Protein AF-A0A8S0U2X0-F1 (afdb_monomer_lite)

S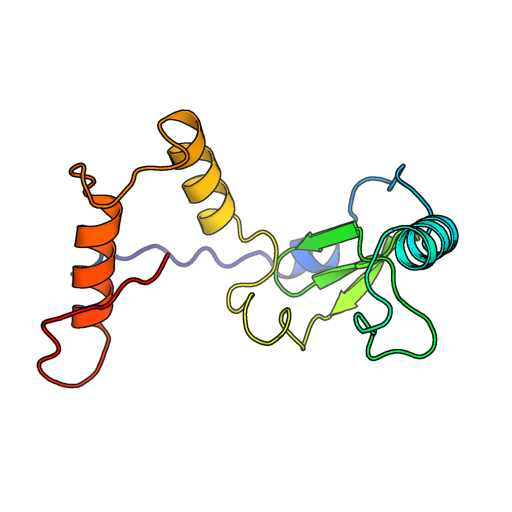tructure (mmCIF, N/CA/C/O backbone):
data_AF-A0A8S0U2X0-F1
#
_entry.id   AF-A0A8S0U2X0-F1
#
loop_
_atom_site.group_PDB
_atom_site.id
_atom_site.type_symbol
_atom_site.label_atom_id
_atom_site.label_alt_id
_atom_site.label_comp_id
_atom_site.label_asym_id
_atom_site.label_entity_id
_atom_site.label_seq_id
_atom_site.pdbx_PDB_ins_code
_atom_site.Cartn_x
_atom_site.Cartn_y
_atom_site.Cartn_z
_atom_site.occupancy
_atom_site.B_iso_or_equiv
_atom_site.auth_seq_id
_atom_site.auth_comp_id
_atom_site.auth_asym_id
_atom_site.auth_atom_id
_atom_site.pdbx_PDB_model_num
ATOM 1 N N . MET A 1 1 ? -21.568 -3.835 16.408 1.00 33.53 1 MET A N 1
ATOM 2 C CA . MET A 1 1 ? -22.158 -4.529 15.237 1.00 33.53 1 MET A CA 1
ATOM 3 C C . MET A 1 1 ? -21.797 -3.715 14.002 1.00 33.53 1 MET A C 1
ATOM 5 O O . MET A 1 1 ? -22.367 -2.652 13.817 1.00 33.53 1 MET A O 1
ATOM 9 N N . PHE A 1 2 ? -20.787 -4.118 13.222 1.00 40.09 2 PHE A N 1
ATOM 10 C CA . PHE A 1 2 ? -20.425 -3.366 12.014 1.00 40.09 2 PHE A CA 1
ATOM 11 C C . PHE A 1 2 ? -21.596 -3.431 11.029 1.00 40.09 2 PHE A C 1
ATOM 13 O O . PHE A 1 2 ? -22.010 -4.545 10.696 1.00 40.09 2 PHE A O 1
ATOM 20 N N . PRO A 1 3 ? -22.150 -2.292 10.579 1.00 39.22 3 PR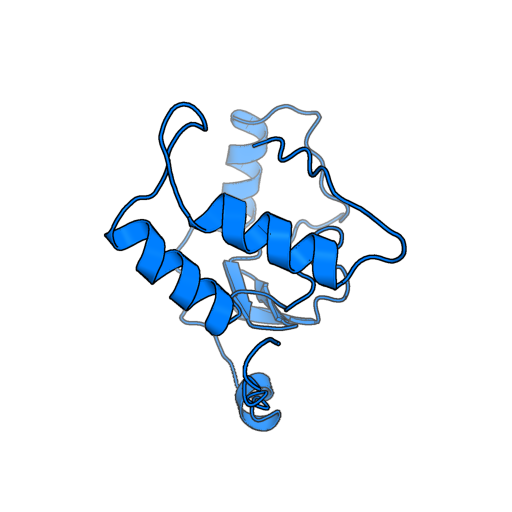O A N 1
ATOM 21 C CA . PRO A 1 3 ? -23.205 -2.305 9.578 1.00 39.22 3 PRO A CA 1
ATOM 22 C C . PRO A 1 3 ? -22.686 -3.039 8.340 1.00 39.22 3 PRO A C 1
ATOM 24 O O . PRO A 1 3 ? -21.527 -2.870 7.953 1.00 39.22 3 PRO A O 1
ATOM 27 N N . GLY A 1 4 ? -23.523 -3.910 7.769 1.00 40.03 4 GLY A N 1
ATOM 28 C CA . GLY A 1 4 ? -23.156 -4.800 6.672 1.00 40.03 4 GLY A CA 1
ATOM 29 C C . GLY A 1 4 ? -22.618 -4.019 5.478 1.00 40.03 4 GLY A C 1
ATOM 30 O O . GLY A 1 4 ? -23.385 -3.532 4.651 1.00 40.03 4 GLY A O 1
ATOM 31 N N . LYS A 1 5 ? -21.289 -3.897 5.378 1.00 48.66 5 LYS A N 1
ATOM 32 C CA . LYS A 1 5 ? -20.643 -3.362 4.184 1.00 48.66 5 LYS A CA 1
ATOM 33 C C . LYS A 1 5 ? -20.930 -4.349 3.064 1.00 48.66 5 LYS A C 1
ATOM 35 O O . LYS A 1 5 ? -20.475 -5.490 3.091 1.00 48.66 5 LYS A O 1
ATOM 40 N N . GLN A 1 6 ? -21.728 -3.914 2.099 1.00 45.50 6 GLN A N 1
ATOM 41 C CA . GLN A 1 6 ? -21.996 -4.653 0.879 1.00 45.50 6 GLN A CA 1
ATOM 42 C C . GLN A 1 6 ? -20.640 -4.947 0.219 1.00 45.50 6 GLN A C 1
ATOM 44 O O . GLN A 1 6 ? -19.989 -4.032 -0.284 1.00 45.50 6 GLN A O 1
ATOM 49 N N . HIS A 1 7 ? -20.168 -6.197 0.281 1.00 48.09 7 HIS A N 1
ATOM 50 C CA . HIS A 1 7 ? -18.922 -6.596 -0.368 1.00 48.09 7 HIS A CA 1
ATOM 51 C C . HIS A 1 7 ? -19.074 -6.346 -1.871 1.00 48.09 7 HIS A C 1
ATOM 53 O O . HIS A 1 7 ? -19.710 -7.131 -2.580 1.00 48.09 7 HIS A O 1
ATOM 59 N N . ARG A 1 8 ? -18.523 -5.231 -2.365 1.00 58.22 8 ARG A N 1
ATOM 60 C CA . ARG A 1 8 ? -18.493 -4.935 -3.796 1.00 58.22 8 ARG A CA 1
ATOM 61 C C . ARG A 1 8 ? -17.630 -5.997 -4.465 1.00 58.22 8 ARG A C 1
ATOM 63 O O . ARG A 1 8 ? -16.405 -5.959 -4.397 1.00 58.22 8 ARG A O 1
ATOM 70 N N . ARG A 1 9 ? -18.277 -6.974 -5.102 1.00 58.47 9 ARG A N 1
ATOM 71 C CA . ARG A 1 9 ? -17.589 -7.921 -5.978 1.00 58.47 9 ARG A CA 1
ATOM 72 C C . ARG A 1 9 ? -17.064 -7.138 -7.175 1.00 58.47 9 ARG A C 1
ATOM 74 O O . ARG A 1 9 ? -17.845 -6.659 -7.993 1.00 58.47 9 ARG A O 1
ATOM 81 N N . TYR A 1 10 ? -15.745 -7.004 -7.273 1.00 62.41 10 TYR A N 1
ATOM 82 C CA . TYR A 1 10 ? -15.120 -6.484 -8.483 1.00 62.41 10 TYR A CA 1
ATOM 83 C C . TYR A 1 10 ? -15.453 -7.409 -9.655 1.00 62.41 10 TYR A C 1
ATOM 85 O O . TYR A 1 10 ? -15.352 -8.634 -9.541 1.00 62.41 10 TYR A O 1
ATOM 93 N N . SER A 1 11 ? -15.858 -6.825 -10.784 1.00 70.31 11 SER A N 1
ATOM 94 C CA . SER A 1 11 ? -16.045 -7.581 -12.020 1.00 70.31 11 SER A CA 1
ATOM 95 C C . SER A 1 11 ? -14.718 -8.238 -12.400 1.00 70.31 11 SER A C 1
ATOM 97 O O . SER A 1 11 ? -13.737 -7.544 -12.682 1.00 70.31 11 SER A O 1
ATOM 99 N N . LYS A 1 12 ? -14.678 -9.578 -12.402 1.00 62.09 12 LYS A N 1
ATOM 100 C CA . LYS A 1 12 ? -13.486 -10.350 -12.794 1.00 62.09 12 LYS A CA 1
ATOM 101 C C . LYS A 1 12 ? -12.991 -9.914 -14.177 1.00 62.09 12 LYS A C 1
ATOM 103 O O . LYS A 1 12 ? -11.798 -9.698 -14.357 1.00 62.09 12 LYS A O 1
ATOM 108 N N . THR A 1 13 ? -13.912 -9.699 -15.115 1.00 61.78 13 THR A N 1
ATOM 109 C CA . THR A 1 13 ? -13.619 -9.290 -16.494 1.00 61.78 13 THR A CA 1
ATOM 110 C C . THR A 1 13 ? -12.926 -7.927 -16.568 1.00 61.78 13 THR A C 1
ATOM 112 O O . THR A 1 13 ? -11.984 -7.765 -17.337 1.00 61.78 13 THR A O 1
ATOM 115 N N . ALA A 1 14 ? -13.325 -6.970 -15.723 1.00 66.00 14 ALA A N 1
ATOM 116 C CA . ALA A 1 14 ? -12.723 -5.636 -15.697 1.00 66.00 14 ALA A CA 1
ATOM 117 C C . ALA A 1 14 ? -11.278 -5.650 -15.164 1.00 66.00 14 ALA A C 1
ATOM 119 O O . ALA A 1 14 ? -10.424 -4.931 -15.674 1.00 66.00 14 ALA A O 1
ATOM 120 N N . LEU A 1 15 ? -10.973 -6.504 -14.179 1.00 65.88 15 LEU A N 1
ATOM 121 C CA . LEU A 1 15 ? -9.606 -6.660 -13.660 1.00 65.88 15 LEU A CA 1
ATOM 122 C C . LEU A 1 15 ? -8.679 -7.351 -14.673 1.00 65.88 15 LEU A C 1
ATOM 124 O O . LEU A 1 15 ? -7.510 -6.992 -14.796 1.00 65.88 15 LEU A O 1
ATOM 128 N N . LEU A 1 16 ? -9.212 -8.306 -15.440 1.00 64.06 16 LEU A N 1
ATOM 129 C CA . LEU A 1 16 ? -8.486 -9.007 -16.504 1.00 64.06 16 LEU A CA 1
ATOM 130 C C . LEU A 1 16 ? -8.122 -8.103 -17.693 1.00 64.06 16 LEU A C 1
ATOM 132 O O . LEU A 1 16 ? -7.147 -8.396 -18.384 1.00 64.06 16 LEU A O 1
ATOM 136 N N . GLN A 1 17 ? -8.851 -7.009 -17.908 1.00 68.94 17 GLN A N 1
ATOM 137 C CA . GLN A 1 17 ? -8.595 -6.043 -18.984 1.00 68.94 17 GLN A CA 1
ATOM 138 C C . GLN A 1 17 ? -7.820 -4.802 -18.521 1.00 68.94 17 GLN A C 1
ATOM 140 O O . GLN A 1 17 ? -7.509 -3.939 -19.339 1.00 68.94 17 GLN A O 1
ATOM 145 N N . LEU A 1 18 ? -7.491 -4.707 -17.229 1.00 72.50 18 LEU A N 1
ATOM 146 C CA . LEU A 1 18 ? -6.792 -3.555 -16.678 1.00 72.50 18 LEU A CA 1
ATOM 147 C C . LEU A 1 18 ? -5.400 -3.415 -17.312 1.00 72.50 18 LEU A C 1
ATOM 149 O O . LEU A 1 18 ? -4.553 -4.300 -17.167 1.00 72.50 18 LEU A O 1
ATOM 153 N N . ARG A 1 19 ? -5.179 -2.284 -17.981 1.00 75.81 19 ARG A N 1
ATOM 154 C CA . ARG A 1 19 ? -3.864 -1.810 -18.411 1.00 75.81 19 ARG A CA 1
ATOM 155 C C . ARG A 1 19 ? -3.605 -0.476 -17.712 1.00 75.81 19 ARG A C 1
ATOM 157 O O . ARG A 1 19 ? -4.446 0.417 -17.845 1.00 75.81 19 ARG A O 1
ATOM 164 N N . PRO A 1 20 ? -2.524 -0.341 -16.930 1.00 80.50 20 PRO A N 1
ATOM 165 C CA . PRO A 1 20 ? -2.174 0.944 -16.346 1.00 80.50 20 PRO A CA 1
ATOM 166 C C . PRO A 1 20 ? -1.851 1.965 -17.443 1.00 80.50 20 PRO A C 1
ATOM 168 O O . PRO A 1 20 ? -1.588 1.605 -18.592 1.00 80.50 20 PRO A O 1
ATOM 171 N N . ALA A 1 21 ? -1.885 3.248 -17.082 1.00 82.50 21 ALA A N 1
ATOM 172 C CA . ALA A 1 21 ? -1.361 4.300 -17.946 1.00 82.50 21 ALA A CA 1
ATOM 173 C C . ALA A 1 21 ? 0.120 4.036 -18.265 1.00 82.50 21 ALA A C 1
ATOM 175 O O . ALA A 1 21 ? 0.816 3.395 -17.474 1.00 82.50 21 ALA A O 1
ATOM 176 N N . LEU A 1 22 ? 0.588 4.541 -19.412 1.00 87.44 22 LEU A N 1
ATOM 177 C CA . LEU A 1 22 ? 1.986 4.398 -19.811 1.00 87.44 22 LEU A CA 1
ATOM 178 C C . LEU A 1 22 ? 2.893 4.961 -18.714 1.00 87.44 22 LEU A C 1
ATOM 180 O O . LEU A 1 22 ? 2.719 6.101 -18.278 1.00 87.44 22 LEU A O 1
ATOM 184 N N . TYR A 1 23 ? 3.849 4.151 -18.276 1.00 93.88 23 TYR A N 1
ATOM 185 C CA . TYR A 1 23 ? 4.835 4.577 -17.304 1.00 93.88 23 TYR A CA 1
ATOM 186 C C . TYR A 1 23 ? 5.849 5.516 -17.964 1.00 93.88 23 TYR A C 1
ATOM 188 O O . TYR A 1 23 ? 6.430 5.196 -18.995 1.00 93.88 23 TYR A O 1
ATOM 196 N N . THR A 1 24 ? 6.054 6.688 -17.366 1.00 94.50 24 THR A N 1
ATOM 197 C CA . THR A 1 24 ? 6.985 7.718 -17.861 1.00 94.50 24 THR A CA 1
ATOM 198 C C . THR A 1 24 ? 8.092 8.032 -16.853 1.00 94.50 24 THR A C 1
ATOM 200 O O . THR A 1 24 ? 8.693 9.105 -16.907 1.00 94.50 24 THR A O 1
ATOM 203 N N . GLY A 1 25 ? 8.298 7.158 -15.866 1.00 94.75 25 GLY A N 1
ATOM 204 C CA . GLY A 1 25 ? 9.323 7.330 -14.841 1.00 94.75 25 GLY A CA 1
ATOM 205 C C . GLY A 1 25 ? 10.666 6.693 -15.221 1.00 94.75 25 GLY A C 1
ATOM 206 O O . GLY A 1 25 ? 10.849 6.262 -16.359 1.00 94.75 25 GLY A O 1
ATOM 207 N N . PRO A 1 26 ? 11.619 6.637 -14.273 1.00 96.19 26 PRO A N 1
ATOM 208 C CA . PRO A 1 26 ? 12.933 6.044 -14.503 1.00 96.19 26 PRO A CA 1
ATOM 209 C C . PRO A 1 26 ? 12.861 4.549 -14.819 1.00 96.19 26 PRO A C 1
ATOM 211 O O . PRO A 1 26 ? 12.132 3.796 -14.173 1.00 96.19 26 PRO A O 1
ATOM 214 N N . THR A 1 27 ? 13.701 4.110 -15.746 1.00 95.00 27 THR A N 1
ATOM 215 C CA . THR A 1 27 ? 13.865 2.694 -16.097 1.00 95.00 27 THR A CA 1
ATOM 216 C C . THR A 1 27 ? 14.428 1.879 -14.931 1.00 95.00 27 THR A C 1
ATOM 218 O O . THR A 1 27 ? 15.132 2.405 -14.057 1.00 95.00 27 THR A O 1
ATOM 221 N N . ALA A 1 28 ? 14.222 0.559 -14.958 1.00 93.69 28 ALA A N 1
ATOM 222 C CA . ALA A 1 28 ? 14.814 -0.362 -13.984 1.00 93.69 28 ALA A CA 1
ATOM 223 C C . ALA A 1 28 ? 16.334 -0.156 -13.778 1.00 93.69 28 ALA A C 1
ATOM 225 O O . ALA A 1 28 ? 16.821 -0.164 -12.645 1.00 93.69 28 ALA A O 1
ATOM 226 N N . ASN A 1 29 ? 17.091 0.088 -14.854 1.00 93.69 29 ASN A N 1
ATOM 227 C CA . ASN A 1 29 ? 18.542 0.304 -14.787 1.00 93.69 29 ASN A CA 1
ATOM 228 C C . ASN A 1 29 ? 18.914 1.615 -14.083 1.00 93.69 29 ASN A C 1
ATOM 230 O O . ASN A 1 29 ? 19.858 1.648 -13.289 1.00 93.69 29 ASN A O 1
ATOM 234 N N . GLU A 1 30 ? 18.171 2.692 -14.336 1.00 95.94 30 GLU A N 1
ATOM 235 C CA . GLU A 1 30 ? 18.382 3.976 -13.662 1.00 95.94 30 GLU A CA 1
ATOM 236 C C . GLU A 1 30 ? 18.048 3.881 -12.173 1.00 95.94 30 GLU A C 1
ATOM 238 O O . GLU A 1 30 ? 18.801 4.392 -11.338 1.00 95.94 30 GLU A O 1
ATOM 243 N N . VAL A 1 31 ? 16.962 3.180 -11.824 1.00 94.69 31 VAL A N 1
ATOM 244 C CA . VAL A 1 31 ? 16.609 2.889 -10.428 1.00 94.69 31 VAL A CA 1
ATOM 245 C C . VAL A 1 31 ? 17.726 2.088 -9.757 1.00 94.69 31 VAL A C 1
ATOM 247 O O . VAL A 1 31 ? 18.175 2.458 -8.672 1.00 94.69 31 VAL A O 1
ATOM 250 N N . LEU A 1 32 ? 18.238 1.035 -10.402 1.00 92.38 32 LEU A N 1
ATOM 251 C CA . LEU A 1 32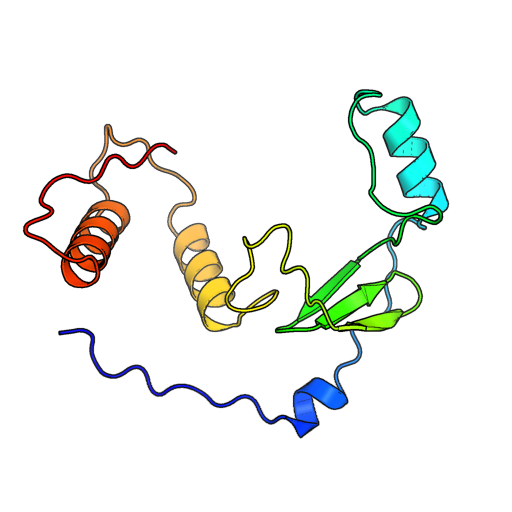 ? 19.334 0.224 -9.862 1.00 92.38 32 LEU A CA 1
ATOM 252 C C . LEU A 1 32 ? 20.614 1.031 -9.649 1.00 92.38 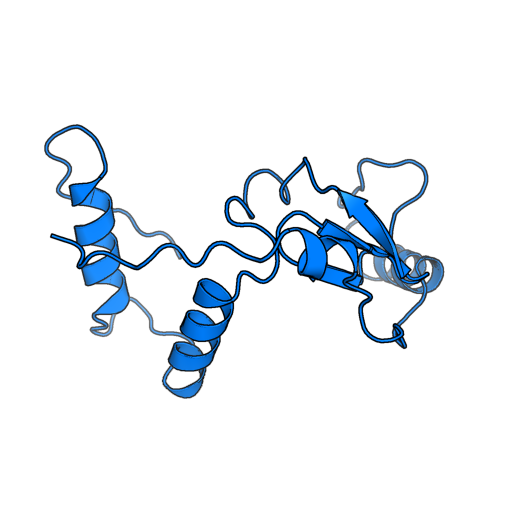32 LEU A C 1
ATOM 254 O O . LEU A 1 32 ? 21.262 0.873 -8.612 1.00 92.38 32 LEU A O 1
ATOM 258 N N . LYS A 1 33 ? 20.966 1.915 -10.588 1.00 94.38 33 LYS A N 1
ATOM 259 C CA . LYS A 1 33 ? 22.117 2.812 -10.440 1.00 94.38 33 LYS A CA 1
ATOM 260 C C . LYS A 1 33 ? 21.959 3.706 -9.208 1.00 94.38 33 LYS A C 1
ATOM 262 O O . LYS A 1 33 ? 22.845 3.715 -8.358 1.00 94.38 33 LYS A O 1
ATOM 267 N N . LYS A 1 34 ? 20.808 4.373 -9.061 1.00 94.81 34 LYS A N 1
ATOM 268 C CA . LYS A 1 34 ? 20.516 5.227 -7.896 1.00 94.81 34 LYS A CA 1
ATOM 269 C C . LYS A 1 34 ? 20.558 4.446 -6.584 1.00 94.81 34 LYS A C 1
ATOM 271 O O . LYS A 1 34 ? 21.097 4.935 -5.601 1.00 94.81 34 LYS A O 1
ATOM 276 N N . ARG A 1 35 ? 20.025 3.221 -6.555 1.00 93.25 35 ARG A N 1
ATOM 277 C CA . ARG A 1 35 ? 20.054 2.381 -5.347 1.00 93.25 35 ARG A CA 1
ATOM 278 C C . ARG A 1 35 ? 21.478 2.032 -4.921 1.00 93.25 35 ARG A C 1
ATOM 280 O O . ARG A 1 35 ? 21.761 2.080 -3.732 1.00 93.25 35 ARG A O 1
ATOM 287 N N . LYS A 1 36 ? 22.364 1.712 -5.869 1.00 92.00 36 LYS A N 1
ATOM 288 C CA . LYS A 1 36 ? 23.779 1.420 -5.576 1.00 92.00 36 LYS A CA 1
ATOM 289 C C . LYS A 1 36 ? 24.534 2.633 -5.034 1.00 92.00 36 LYS A C 1
ATOM 291 O O . LYS A 1 36 ? 25.447 2.463 -4.241 1.00 92.00 36 LYS A O 1
ATOM 296 N N . GLU A 1 37 ? 24.173 3.827 -5.491 1.00 96.25 37 GLU A N 1
ATOM 297 C CA . GLU A 1 37 ? 24.840 5.075 -5.115 1.00 96.25 37 GLU A 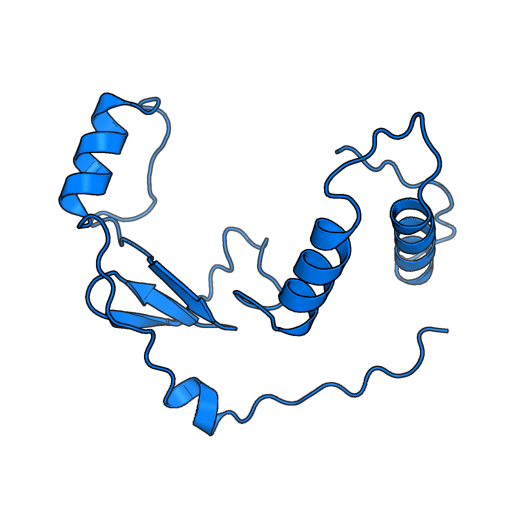CA 1
ATOM 298 C C . GLU A 1 37 ? 24.327 5.641 -3.783 1.00 96.25 37 GLU A C 1
ATOM 300 O O . GLU A 1 37 ? 25.115 6.132 -2.980 1.00 96.25 37 GLU A O 1
ATOM 305 N N . PHE A 1 38 ? 23.016 5.549 -3.532 1.00 96.19 38 PHE A N 1
ATOM 306 C CA . PHE A 1 38 ? 22.357 6.287 -2.447 1.00 96.19 38 PHE A CA 1
ATOM 307 C C . PHE A 1 38 ? 21.734 5.419 -1.345 1.00 96.19 38 PHE A C 1
ATOM 309 O O . PHE A 1 38 ? 21.244 5.976 -0.364 1.00 96.19 38 PHE A O 1
ATOM 316 N N . LEU A 1 39 ? 21.713 4.085 -1.467 1.00 94.25 39 LEU A N 1
ATOM 317 C CA . LEU A 1 39 ? 21.177 3.192 -0.428 1.00 94.25 39 LEU A CA 1
ATOM 318 C C . LEU A 1 39 ? 22.260 2.305 0.192 1.00 94.25 39 LEU A C 1
ATOM 320 O O . LEU A 1 39 ? 23.293 2.027 -0.408 1.00 94.25 39 LEU A O 1
ATOM 324 N N . SER A 1 40 ? 21.982 1.819 1.406 1.00 92.44 40 SER A N 1
ATOM 325 C CA . SER A 1 40 ? 22.860 0.877 2.104 1.00 92.44 40 SER A CA 1
ATOM 326 C C . SER A 1 40 ? 23.045 -0.423 1.301 1.00 92.44 40 SER A C 1
ATOM 328 O O . SER A 1 40 ? 22.037 -1.001 0.867 1.00 92.44 40 SER A O 1
ATOM 330 N N . PRO A 1 41 ? 24.285 -0.949 1.192 1.00 86.88 41 PRO A N 1
ATOM 331 C CA . PRO A 1 41 ? 24.577 -2.231 0.545 1.00 86.88 41 PRO A CA 1
ATOM 332 C C . PRO A 1 41 ? 23.808 -3.428 1.120 1.00 86.88 41 PRO A C 1
ATOM 334 O O . PRO A 1 41 ? 23.637 -4.429 0.431 1.00 86.88 41 PRO A O 1
ATOM 337 N N . SER A 1 42 ? 23.303 -3.333 2.355 1.00 88.25 42 SER A N 1
ATOM 338 C CA . SER A 1 42 ? 22.506 -4.392 2.993 1.00 88.25 42 SER A CA 1
ATOM 339 C C . SER A 1 42 ? 21.089 -4.532 2.418 1.00 88.25 42 SER A C 1
ATOM 341 O O . SER A 1 42 ? 20.360 -5.446 2.797 1.00 88.25 42 SER A O 1
ATOM 343 N N . THR A 1 43 ? 20.668 -3.639 1.517 1.00 82.69 43 THR A N 1
ATOM 344 C CA . THR A 1 43 ? 19.334 -3.674 0.902 1.00 82.69 43 THR A CA 1
ATOM 345 C C . THR A 1 43 ? 19.354 -4.522 -0.368 1.00 82.69 43 THR A C 1
ATOM 347 O O . THR A 1 43 ? 19.662 -4.021 -1.450 1.00 82.69 43 THR A O 1
ATOM 350 N N . TYR A 1 44 ? 18.988 -5.796 -0.257 1.00 78.62 44 TYR A N 1
ATOM 351 C CA . TYR A 1 44 ? 18.974 -6.729 -1.385 1.00 78.62 44 TYR A CA 1
ATOM 352 C C . TYR A 1 44 ? 17.562 -6.977 -1.938 1.00 78.62 44 TYR A C 1
ATOM 354 O O . TYR A 1 44 ? 16.549 -6.584 -1.359 1.00 78.62 44 TYR A O 1
ATOM 362 N N . TYR A 1 45 ? 17.508 -7.606 -3.107 1.00 81.81 45 TYR A N 1
ATOM 363 C CA . TYR A 1 45 ? 16.296 -8.087 -3.766 1.00 81.81 45 TYR A CA 1
ATOM 364 C C . TYR A 1 45 ? 16.396 -9.604 -3.929 1.00 81.81 45 TYR A C 1
ATOM 366 O O . TYR A 1 45 ? 17.489 -10.144 -4.071 1.00 81.81 45 TYR A O 1
ATOM 374 N N . PHE A 1 46 ? 15.254 -10.290 -3.912 1.00 80.62 46 PHE A N 1
ATOM 375 C CA . PHE A 1 46 ? 15.196 -11.756 -3.951 1.00 80.62 46 PHE A CA 1
ATOM 376 C C . PHE A 1 46 ? 15.390 -12.362 -5.351 1.00 80.62 46 PHE A C 1
ATOM 378 O O . PHE A 1 46 ? 15.426 -13.580 -5.483 1.00 80.62 46 PHE A O 1
ATOM 385 N N . TYR A 1 47 ? 15.494 -11.535 -6.395 1.00 84.12 47 TYR A N 1
ATOM 386 C CA . TYR A 1 47 ? 15.496 -11.973 -7.791 1.00 84.12 47 TYR A CA 1
ATOM 387 C C . TYR A 1 47 ? 16.810 -11.622 -8.488 1.00 84.12 47 TYR A C 1
ATOM 389 O O . TYR A 1 47 ? 17.356 -10.540 -8.268 1.00 84.12 47 TYR A O 1
ATOM 397 N N . GLU A 1 48 ? 17.266 -12.500 -9.386 1.00 83.19 48 GLU A N 1
ATOM 398 C CA . GLU A 1 48 ? 18.468 -12.282 -10.206 1.00 83.19 48 GLU A CA 1
ATOM 399 C C . GLU A 1 48 ? 18.337 -11.050 -11.109 1.00 83.19 48 GLU A C 1
ATOM 401 O O . GLU A 1 48 ? 19.255 -10.235 -11.194 1.00 83.19 48 GLU A O 1
ATOM 406 N N . LYS A 1 49 ? 17.169 -10.886 -11.745 1.00 85.69 49 LYS A N 1
ATOM 407 C CA . LYS A 1 49 ? 16.801 -9.687 -12.500 1.00 85.69 49 LYS A CA 1
ATOM 408 C C . LYS A 1 49 ? 15.745 -8.902 -11.713 1.00 85.69 49 LYS A C 1
ATOM 410 O O . LYS A 1 49 ? 14.593 -9.336 -11.660 1.00 85.69 49 LYS A O 1
ATOM 415 N N . PRO A 1 50 ? 16.103 -7.762 -11.102 1.00 88.69 50 PRO A N 1
ATOM 416 C CA . PRO A 1 50 ? 15.151 -6.938 -10.368 1.00 88.69 50 PRO A CA 1
ATOM 417 C C . PRO A 1 50 ? 14.042 -6.421 -11.284 1.00 88.69 50 PRO A C 1
ATOM 419 O O . PRO A 1 50 ? 14.317 -5.892 -12.359 1.00 88.69 50 PRO A O 1
ATOM 422 N N . VAL A 1 51 ? 12.795 -6.559 -10.837 1.00 91.50 51 VAL A N 1
ATOM 423 C CA . VAL A 1 51 ? 11.610 -6.058 -11.543 1.00 91.50 51 VAL A CA 1
ATOM 424 C C . VAL A 1 51 ? 11.271 -4.669 -11.012 1.00 91.50 51 VAL A C 1
ATOM 426 O O . VAL A 1 51 ? 11.159 -4.475 -9.798 1.00 91.50 51 VAL A O 1
ATOM 429 N N . ASN A 1 52 ? 11.105 -3.702 -11.910 1.00 93.94 52 ASN A N 1
ATOM 430 C CA . ASN A 1 52 ? 10.698 -2.346 -11.562 1.00 93.94 52 ASN A CA 1
ATOM 431 C C . ASN A 1 52 ? 9.169 -2.271 -11.541 1.00 93.94 52 ASN A C 1
ATOM 433 O O . ASN A 1 52 ? 8.541 -2.031 -12.562 1.00 93.94 52 ASN A O 1
ATOM 437 N N . LEU A 1 53 ? 8.560 -2.543 -10.386 1.00 94.19 53 LEU A N 1
ATOM 438 C CA . LEU A 1 53 ? 7.106 -2.473 -10.228 1.00 94.19 53 LEU A CA 1
ATOM 439 C C . LEU A 1 53 ? 6.649 -1.016 -10.117 1.00 94.19 53 LEU A C 1
ATOM 441 O O . LEU A 1 53 ? 7.064 -0.299 -9.207 1.00 94.19 53 LEU A O 1
ATOM 445 N N . VAL A 1 54 ? 5.753 -0.600 -11.011 1.00 95.56 54 VAL A N 1
ATOM 446 C CA . VAL A 1 54 ? 5.322 0.805 -11.143 1.00 95.56 54 VAL A CA 1
ATOM 447 C C . VAL A 1 54 ? 3.825 1.006 -10.931 1.00 95.56 54 VAL A C 1
ATOM 449 O O . VAL A 1 54 ? 3.369 2.132 -10.735 1.00 95.56 54 VAL A O 1
ATOM 452 N N . HIS A 1 55 ? 3.041 -0.073 -10.957 1.00 94.81 55 HIS A N 1
ATOM 453 C CA . HIS A 1 55 ? 1.606 -0.015 -10.705 1.00 94.81 55 HIS A CA 1
ATOM 454 C C . HIS A 1 55 ? 1.110 -1.260 -9.971 1.00 94.81 55 HIS A C 1
ATOM 456 O O . HIS A 1 55 ? 1.607 -2.363 -10.186 1.00 94.81 55 HIS A O 1
ATOM 462 N N . GLY A 1 56 ? 0.078 -1.090 -9.143 1.00 93.31 56 GLY A N 1
ATOM 463 C CA . GLY A 1 56 ? -0.587 -2.175 -8.432 1.00 93.31 56 GLY A CA 1
ATOM 464 C C . GLY A 1 56 ? -2.102 -1.996 -8.429 1.00 93.31 56 GLY A C 1
ATOM 465 O O . GLY A 1 56 ? -2.613 -0.893 -8.227 1.00 93.31 56 GLY A O 1
ATOM 466 N N . LYS A 1 57 ? -2.836 -3.089 -8.644 1.00 92.69 57 LYS A N 1
ATOM 467 C CA . LYS A 1 57 ? -4.295 -3.115 -8.545 1.00 92.69 57 LYS A CA 1
ATOM 468 C C . LYS A 1 57 ? -4.801 -4.489 -8.126 1.00 92.69 57 LYS A C 1
ATOM 470 O O . LYS A 1 57 ? -4.675 -5.461 -8.868 1.00 92.69 57 LYS A O 1
ATOM 475 N N . MET A 1 58 ? -5.475 -4.540 -6.979 1.00 92.31 58 MET A N 1
ATOM 476 C CA . MET A 1 58 ? -5.988 -5.767 -6.372 1.00 92.31 58 MET A CA 1
ATOM 477 C C . MET A 1 58 ? -4.875 -6.831 -6.308 1.00 92.31 58 MET A C 1
ATOM 479 O O . MET A 1 58 ? -3.808 -6.562 -5.769 1.00 92.31 58 MET A O 1
ATOM 483 N N . GLN A 1 59 ? -5.080 -8.018 -6.868 1.00 92.69 59 GLN A N 1
ATOM 484 C CA . GLN A 1 59 ? -4.093 -9.100 -6.872 1.00 92.69 59 GLN A CA 1
ATOM 485 C C . GLN A 1 59 ? -2.967 -8.946 -7.911 1.00 92.69 59 GLN A C 1
ATOM 487 O O . GLN A 1 59 ? -2.183 -9.873 -8.086 1.00 92.69 59 GLN A O 1
ATOM 492 N N . TYR A 1 60 ? -2.907 -7.840 -8.658 1.00 94.06 60 TYR A N 1
ATOM 493 C CA . TYR A 1 60 ? -1.954 -7.669 -9.755 1.00 94.06 60 TYR A CA 1
ATOM 494 C C . TYR A 1 60 ? -0.986 -6.519 -9.513 1.00 94.06 60 TYR A C 1
ATOM 496 O O . TYR A 1 60 ? -1.363 -5.473 -8.980 1.00 94.06 60 TYR A O 1
ATOM 504 N N . VAL A 1 61 ? 0.238 -6.699 -10.000 1.00 94.19 61 VAL A N 1
ATOM 505 C CA . VAL A 1 61 ? 1.254 -5.650 -10.132 1.00 94.19 61 VAL A CA 1
ATOM 506 C C . VAL A 1 61 ? 1.754 -5.594 -11.570 1.00 94.19 61 VAL A C 1
ATOM 508 O O . VAL A 1 61 ? 1.610 -6.563 -12.319 1.00 94.19 61 VAL A O 1
ATOM 511 N N . PHE A 1 62 ? 2.303 -4.451 -11.966 1.00 94.75 62 PHE A N 1
ATOM 512 C CA . PHE A 1 62 ? 2.767 -4.200 -13.324 1.00 94.75 62 PHE A CA 1
ATOM 513 C C . PHE A 1 62 ? 4.163 -3.583 -13.303 1.00 94.75 62 PHE A C 1
ATOM 515 O O . PHE A 1 62 ? 4.437 -2.737 -12.443 1.00 94.75 62 PHE A O 1
ATOM 522 N N . ASP A 1 63 ? 5.018 -4.015 -14.228 1.00 94.25 63 ASP A N 1
ATOM 523 C CA . ASP A 1 63 ? 6.345 -3.427 -14.425 1.00 94.25 63 ASP A CA 1
ATOM 524 C C . ASP A 1 63 ? 6.310 -2.170 -15.313 1.00 94.25 63 ASP A C 1
ATOM 526 O O . ASP A 1 63 ? 5.250 -1.757 -15.799 1.00 94.25 63 ASP A O 1
ATOM 530 N N . ASP A 1 64 ? 7.473 -1.542 -15.487 1.00 94.75 64 ASP A N 1
ATOM 531 C CA . ASP A 1 64 ? 7.685 -0.361 -16.326 1.00 94.75 64 ASP A CA 1
ATOM 532 C C . ASP A 1 64 ? 7.433 -0.600 -17.823 1.00 94.75 64 ASP A C 1
ATOM 534 O O . ASP A 1 64 ? 7.066 0.345 -18.523 1.00 94.75 64 ASP A O 1
ATOM 538 N N . ASP A 1 65 ? 7.526 -1.848 -18.287 1.00 91.75 65 ASP A N 1
ATOM 539 C CA . ASP A 1 65 ? 7.200 -2.262 -19.659 1.00 91.75 65 ASP A CA 1
ATOM 540 C C . ASP A 1 65 ? 5.698 -2.583 -19.848 1.00 91.75 65 ASP A C 1
ATOM 542 O O . ASP A 1 65 ? 5.226 -2.825 -20.965 1.00 91.75 65 ASP A O 1
ATOM 546 N N . GLY A 1 66 ? 4.912 -2.568 -18.766 1.00 91.94 66 GLY A N 1
ATOM 547 C CA . GLY A 1 66 ? 3.476 -2.851 -18.768 1.00 91.94 66 GLY A CA 1
ATOM 548 C C . GLY A 1 66 ? 3.115 -4.338 -18.676 1.00 91.94 66 GLY A C 1
ATOM 549 O O . GLY A 1 66 ? 1.932 -4.687 -18.806 1.00 91.94 66 GLY A O 1
ATOM 550 N N . HIS A 1 67 ? 4.079 -5.227 -18.425 1.00 92.50 67 HIS A N 1
ATOM 551 C CA . HIS A 1 67 ? 3.798 -6.623 -18.116 1.00 92.50 67 HIS A CA 1
ATOM 552 C C . HIS A 1 67 ? 3.048 -6.733 -16.796 1.00 92.50 67 HIS A C 1
ATOM 554 O O . HIS A 1 67 ? 3.359 -6.069 -15.811 1.00 92.50 67 HIS A O 1
ATOM 560 N N . ARG A 1 68 ? 2.055 -7.622 -16.770 1.00 94.00 68 ARG A N 1
ATOM 561 C CA . ARG A 1 68 ? 1.223 -7.876 -15.596 1.00 94.00 68 ARG A CA 1
ATOM 562 C C . ARG A 1 68 ? 1.647 -9.160 -14.901 1.00 94.00 68 ARG A C 1
ATOM 564 O O . ARG A 1 68 ? 1.678 -10.219 -15.526 1.00 94.00 68 ARG A O 1
ATOM 571 N N . TYR A 1 69 ? 1.795 -9.083 -13.588 1.00 92.44 69 TYR A N 1
ATOM 572 C CA . TYR A 1 69 ? 2.115 -10.206 -12.717 1.00 92.44 69 TYR A CA 1
ATOM 573 C C . TYR A 1 69 ? 0.994 -10.427 -11.704 1.00 92.44 69 TYR A C 1
ATOM 575 O O . TYR A 1 69 ? 0.435 -9.471 -11.163 1.00 92.44 69 TYR A O 1
ATOM 583 N N . LEU A 1 70 ? 0.659 -11.693 -11.447 1.00 93.25 70 LEU A N 1
ATOM 584 C CA . LEU A 1 70 ? -0.154 -12.066 -10.292 1.00 93.25 70 LEU A CA 1
ATOM 585 C C . LEU A 1 70 ? 0.732 -11.993 -9.046 1.00 93.25 70 LEU A C 1
ATOM 587 O O . LEU A 1 70 ? 1.728 -12.709 -8.963 1.00 93.25 70 LEU A O 1
ATOM 591 N N . ASP A 1 71 ? 0.360 -11.154 -8.085 1.00 92.25 71 ASP A N 1
ATOM 592 C CA . ASP A 1 71 ? 1.073 -11.051 -6.819 1.00 92.25 71 ASP A CA 1
ATOM 593 C C . ASP A 1 71 ? 0.515 -12.066 -5.815 1.00 92.25 71 ASP A C 1
ATOM 595 O O . ASP A 1 71 ? -0.524 -11.854 -5.189 1.00 92.25 71 ASP A O 1
ATOM 599 N N . ALA A 1 72 ? 1.224 -13.186 -5.678 1.00 89.50 72 ALA A N 1
ATOM 600 C CA . ALA A 1 72 ? 0.978 -14.197 -4.651 1.00 89.50 72 ALA A CA 1
ATOM 601 C C . ALA A 1 72 ? 1.882 -14.023 -3.413 1.00 89.50 72 ALA A C 1
ATOM 603 O O . ALA A 1 72 ? 1.875 -14.871 -2.523 1.00 89.50 72 ALA A O 1
ATOM 604 N N . PHE A 1 73 ? 2.670 -12.945 -3.357 1.00 83.88 73 PHE A N 1
ATOM 605 C CA . PHE A 1 73 ? 3.585 -12.629 -2.260 1.00 83.88 73 PHE A CA 1
ATOM 606 C C . PHE A 1 73 ? 3.002 -11.569 -1.311 1.00 83.88 73 PHE A C 1
ATOM 608 O O . PHE A 1 73 ? 3.278 -11.578 -0.108 1.00 83.88 73 PHE A O 1
ATOM 615 N N . GLY A 1 74 ? 2.180 -10.657 -1.841 1.00 78.88 74 GLY A N 1
ATOM 616 C CA . GLY A 1 74 ? 1.417 -9.674 -1.070 1.00 78.88 74 GLY A CA 1
ATOM 617 C C . GLY A 1 74 ? 2.295 -8.679 -0.311 1.00 78.88 74 GLY A C 1
ATOM 618 O O . GLY A 1 74 ? 1.921 -8.243 0.777 1.00 78.88 74 GLY A O 1
ATOM 619 N N . GLY A 1 75 ? 3.483 -8.363 -0.837 1.00 76.06 75 GLY A N 1
ATOM 620 C CA . GLY A 1 75 ? 4.443 -7.465 -0.186 1.00 76.06 75 GLY A CA 1
ATOM 621 C C . GLY A 1 75 ? 4.842 -7.935 1.216 1.00 76.06 75 GLY A C 1
ATOM 622 O O . GLY A 1 75 ? 4.683 -7.186 2.175 1.00 76.06 75 GLY A O 1
ATOM 623 N N . ILE A 1 76 ? 5.301 -9.187 1.343 1.00 84.25 76 ILE A N 1
ATOM 624 C CA . ILE A 1 76 ? 5.610 -9.828 2.636 1.00 84.25 76 ILE A CA 1
ATOM 625 C C . ILE A 1 76 ? 4.374 -9.788 3.551 1.00 84.25 76 ILE A C 1
ATOM 627 O O . ILE A 1 76 ? 4.385 -9.192 4.624 1.00 84.25 76 ILE A O 1
ATOM 631 N N . ALA A 1 77 ? 3.269 -10.370 3.071 1.00 81.12 77 ALA A N 1
ATOM 632 C CA . ALA A 1 77 ? 1.991 -10.476 3.787 1.00 81.12 77 ALA A CA 1
ATOM 633 C C . ALA A 1 77 ? 1.372 -9.144 4.280 1.00 81.12 77 ALA A C 1
ATOM 635 O O . ALA A 1 77 ? 0.473 -9.154 5.120 1.00 81.12 77 ALA A O 1
ATOM 636 N N . THR A 1 78 ? 1.794 -8.000 3.737 1.00 84.38 78 THR A N 1
ATOM 637 C CA . THR A 1 78 ? 1.302 -6.673 4.152 1.00 84.38 78 THR A CA 1
ATOM 638 C C . THR A 1 78 ? 0.052 -6.256 3.374 1.00 84.38 78 THR A C 1
ATOM 640 O O . THR A 1 78 ? -0.866 -5.635 3.908 1.00 84.38 78 THR A O 1
ATOM 643 N N . VAL A 1 79 ? -0.034 -6.629 2.098 1.00 88.69 79 VAL A N 1
ATOM 644 C CA . VAL A 1 79 ? -1.085 -6.190 1.168 1.00 88.69 79 VAL A CA 1
ATOM 645 C C . VAL A 1 79 ? -2.189 -7.253 1.061 1.00 88.69 79 VAL A C 1
ATOM 647 O O . VAL A 1 79 ? -2.570 -7.697 -0.020 1.00 88.69 79 VAL A O 1
ATOM 650 N N . GLY A 1 80 ? -2.727 -7.683 2.207 1.00 85.00 80 GLY A N 1
ATOM 651 C CA . GLY A 1 80 ? -3.688 -8.797 2.283 1.00 85.00 80 GLY A CA 1
ATOM 652 C C . GLY A 1 80 ? -5.042 -8.547 1.599 1.00 85.00 80 GLY A C 1
ATOM 653 O O . GLY A 1 80 ? -5.735 -9.493 1.235 1.00 85.00 80 GLY A O 1
ATOM 654 N N . CYS A 1 81 ? -5.421 -7.283 1.381 1.00 87.94 81 CYS A N 1
ATOM 655 C CA . CYS A 1 81 ? -6.635 -6.906 0.642 1.00 87.94 81 CYS A CA 1
ATOM 656 C C . CYS A 1 81 ? -6.382 -6.586 -0.845 1.00 87.94 81 CYS A C 1
ATOM 658 O O . CYS A 1 81 ? -7.315 -6.217 -1.564 1.00 87.94 81 CYS A O 1
ATOM 660 N N . GLY A 1 82 ? -5.143 -6.748 -1.318 1.00 91.06 82 GLY A N 1
ATOM 661 C CA . GLY A 1 82 ? -4.717 -6.374 -2.662 1.00 91.06 82 GLY A CA 1
ATOM 662 C C . GLY A 1 82 ? -4.273 -4.912 -2.786 1.00 91.06 82 GLY A C 1
ATOM 663 O O . GLY A 1 82 ? -4.611 -4.043 -1.981 1.00 91.06 82 GLY A O 1
ATOM 664 N N . HIS A 1 83 ? -3.473 -4.646 -3.815 1.00 93.38 83 HIS A N 1
ATOM 665 C CA . HIS A 1 83 ? -2.867 -3.348 -4.092 1.00 93.38 83 HIS A CA 1
ATOM 666 C C . HIS A 1 83 ? -3.917 -2.292 -4.423 1.00 93.38 83 HIS A C 1
ATOM 668 O O . HIS A 1 83 ? -4.846 -2.539 -5.195 1.00 93.38 83 HIS A O 1
ATOM 674 N N . CYS A 1 84 ? -3.755 -1.088 -3.874 1.00 93.06 84 CYS A N 1
ATOM 675 C CA . CYS A 1 84 ? -4.622 0.059 -4.161 1.00 93.06 84 CYS A CA 1
ATOM 676 C C . CYS A 1 84 ? -6.127 -0.277 -4.066 1.00 93.06 84 CYS A C 1
ATOM 678 O O . CYS A 1 84 ? -6.919 0.104 -4.942 1.00 93.06 84 CYS A O 1
ATOM 680 N N . HIS A 1 85 ? -6.517 -1.021 -3.021 1.00 92.81 85 HIS A N 1
ATOM 681 C CA . HIS A 1 85 ? -7.912 -1.371 -2.768 1.00 92.81 85 HIS A CA 1
ATOM 682 C C . HIS A 1 85 ? -8.751 -0.085 -2.618 1.00 92.81 85 HIS A C 1
ATOM 684 O O . HIS A 1 85 ? -8.478 0.702 -1.709 1.00 92.81 85 HIS A O 1
ATOM 690 N N . PRO A 1 86 ? -9.770 0.151 -3.469 1.00 91.44 86 PRO A N 1
ATOM 691 C CA . PRO A 1 86 ? -10.556 1.386 -3.488 1.00 91.44 86 PRO A CA 1
ATOM 692 C C . PRO A 1 86 ? -11.060 1.855 -2.126 1.00 91.44 86 PRO A C 1
ATOM 694 O O . PRO A 1 86 ? -10.924 3.030 -1.812 1.00 91.44 86 PRO A O 1
ATOM 697 N N . ASP A 1 87 ? -11.581 0.952 -1.293 1.00 94.12 87 ASP A N 1
ATOM 698 C CA . ASP A 1 87 ? -12.087 1.340 0.031 1.00 94.12 87 ASP A CA 1
ATOM 699 C C . ASP A 1 87 ? -10.972 1.856 0.954 1.00 94.12 87 ASP A C 1
ATOM 701 O O . ASP A 1 87 ? -11.192 2.802 1.705 1.00 94.12 87 ASP A O 1
ATOM 705 N N . VAL A 1 88 ? -9.766 1.280 0.865 1.00 93.94 88 VAL A N 1
ATOM 706 C CA . VAL A 1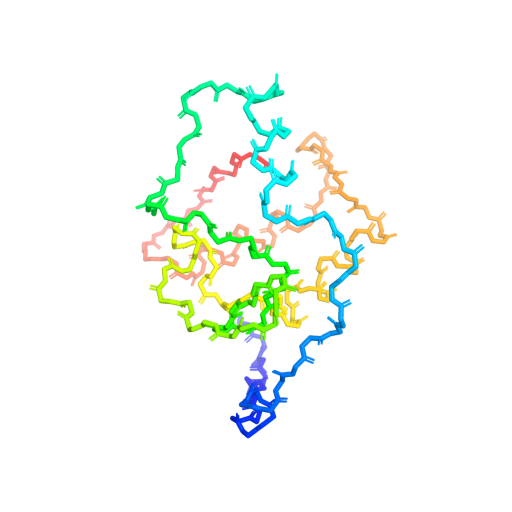 88 ? -8.601 1.709 1.656 1.00 93.94 88 VAL A CA 1
ATOM 707 C C . VAL A 1 88 ? -8.069 3.030 1.116 1.00 93.94 88 VAL A C 1
ATOM 709 O O . VAL A 1 88 ? -7.892 3.976 1.875 1.00 93.94 88 VAL A O 1
ATOM 712 N N . VAL A 1 89 ? -7.883 3.126 -0.204 1.00 95.50 89 VAL A N 1
ATOM 713 C CA . VAL A 1 89 ? -7.406 4.347 -0.870 1.00 95.50 89 VAL A CA 1
ATOM 714 C C . VAL A 1 89 ? -8.337 5.523 -0.572 1.00 95.50 89 VAL A C 1
ATOM 716 O O . VAL A 1 89 ? -7.869 6.590 -0.186 1.00 95.50 89 VAL A O 1
ATOM 719 N N . ASN A 1 90 ? -9.651 5.326 -0.684 1.00 96.31 90 ASN A N 1
ATOM 720 C CA . ASN A 1 90 ? -10.630 6.372 -0.401 1.00 96.31 90 ASN A CA 1
ATOM 721 C C . ASN A 1 90 ? -10.614 6.788 1.076 1.00 96.31 90 ASN A C 1
ATOM 723 O O . ASN A 1 90 ? -10.658 7.983 1.361 1.00 96.31 90 ASN A O 1
ATOM 727 N N . ALA A 1 91 ? -10.527 5.834 2.013 1.00 95.81 91 ALA A N 1
ATOM 728 C CA . ALA A 1 91 ? -10.442 6.141 3.441 1.00 95.81 91 ALA A CA 1
ATOM 729 C C . ALA A 1 91 ? -9.181 6.954 3.778 1.00 95.81 91 ALA A C 1
ATOM 731 O O . ALA A 1 91 ? -9.281 7.971 4.463 1.00 95.81 91 ALA A O 1
ATOM 732 N N . VAL A 1 92 ? -8.024 6.560 3.232 1.00 95.69 92 VAL A N 1
ATOM 733 C CA . VAL A 1 92 ? -6.753 7.282 3.405 1.00 95.69 92 VAL A CA 1
ATOM 734 C C . VAL A 1 92 ? -6.847 8.690 2.821 1.00 95.69 92 VAL A C 1
ATOM 736 O O . VAL A 1 92 ? -6.595 9.653 3.537 1.00 95.69 92 VAL A O 1
ATOM 739 N N . ILE A 1 93 ? -7.284 8.842 1.564 1.00 97.50 93 ILE A N 1
ATOM 740 C CA . ILE A 1 93 ? -7.430 10.160 0.919 1.00 97.50 93 ILE A CA 1
ATOM 741 C C . ILE A 1 93 ? -8.346 11.074 1.739 1.00 97.50 93 ILE A C 1
ATOM 743 O O . ILE A 1 93 ? -8.022 12.243 1.949 1.00 97.50 93 ILE A O 1
ATOM 747 N N . ASN A 1 94 ? -9.487 10.558 2.198 1.00 97.19 94 ASN A N 1
ATOM 748 C CA . ASN A 1 94 ? -10.442 11.343 2.975 1.00 97.19 94 ASN A CA 1
ATOM 749 C C . ASN A 1 94 ? -9.851 11.793 4.314 1.00 97.19 94 ASN A C 1
ATOM 751 O O . ASN A 1 94 ? -10.023 12.952 4.683 1.00 97.19 94 ASN A O 1
ATOM 755 N N . GLN A 1 95 ? -9.129 10.916 5.015 1.00 96.50 95 GLN A N 1
ATOM 756 C CA . GLN A 1 95 ? -8.487 11.274 6.277 1.00 96.50 95 GLN A CA 1
ATOM 757 C C . GLN A 1 95 ? -7.351 12.282 6.068 1.00 96.50 95 GLN A C 1
ATOM 759 O O . GLN A 1 95 ? -7.306 13.300 6.755 1.00 96.50 95 GLN A O 1
ATOM 764 N N . THR A 1 96 ? -6.469 12.050 5.094 1.00 97.19 96 THR A N 1
ATOM 765 C CA . THR A 1 96 ? -5.307 12.911 4.826 1.00 97.19 96 THR A CA 1
ATOM 766 C C . THR A 1 96 ? -5.705 14.329 4.412 1.00 97.19 96 THR A C 1
ATOM 768 O O . THR A 1 96 ? -4.986 15.269 4.736 1.00 97.19 96 THR A O 1
ATOM 771 N N . LYS A 1 97 ? -6.864 14.516 3.763 1.00 97.69 97 LYS A N 1
ATOM 772 C CA . LYS A 1 97 ? -7.414 15.855 3.474 1.00 97.69 97 LYS A CA 1
ATOM 773 C C . LYS A 1 97 ? -7.745 16.667 4.731 1.00 97.69 97 LYS A C 1
ATOM 775 O O . LYS A 1 97 ? -7.767 17.889 4.649 1.00 97.69 97 LYS A O 1
ATOM 780 N N . ASN A 1 98 ? -8.009 16.006 5.859 1.00 96.31 98 ASN A N 1
ATOM 781 C CA . ASN A 1 98 ? -8.328 16.656 7.130 1.00 96.31 98 ASN A CA 1
ATOM 782 C C . ASN A 1 98 ? -7.103 16.719 8.050 1.00 96.31 98 ASN A C 1
ATOM 784 O O . ASN A 1 98 ? -6.757 17.784 8.552 1.00 96.31 98 ASN A O 1
ATOM 788 N N . LEU A 1 99 ? -6.458 15.571 8.289 1.00 95.50 99 LEU A N 1
ATOM 789 C CA . LEU A 1 99 ? -5.301 15.454 9.171 1.00 95.50 99 LEU A CA 1
ATOM 790 C C . LEU A 1 99 ? -4.490 14.192 8.851 1.00 95.50 99 LEU A C 1
ATOM 792 O O . LEU A 1 99 ? -4.987 13.073 8.987 1.00 95.50 99 LEU A O 1
ATOM 796 N N . GLN A 1 100 ? -3.220 14.374 8.483 1.00 94.31 100 GLN A N 1
ATOM 797 C CA . GLN A 1 100 ? -2.317 13.265 8.151 1.00 94.31 100 GLN A CA 1
ATOM 798 C C . GLN A 1 100 ? -1.702 12.567 9.374 1.00 94.31 100 GLN A C 1
ATOM 800 O O . GLN A 1 100 ? -1.393 11.384 9.300 1.00 94.31 100 GLN A O 1
ATOM 805 N N . HIS A 1 101 ? -1.499 13.287 10.482 1.00 92.88 101 HIS A N 1
ATOM 806 C CA . HIS A 1 101 ? -0.834 12.758 11.672 1.00 92.88 101 HIS A CA 1
ATOM 807 C C . HIS A 1 101 ? -1.286 13.491 12.938 1.00 92.88 101 HIS A C 1
ATOM 809 O O . HIS A 1 101 ? -1.500 14.703 12.922 1.00 92.88 101 HIS A O 1
ATOM 815 N N . SER A 1 102 ? -1.385 12.748 14.037 1.00 91.19 102 SER A N 1
ATOM 816 C CA . SER A 1 102 ? -1.531 13.265 15.393 1.00 91.19 102 SER A CA 1
ATOM 817 C C . SER A 1 102 ? -0.764 12.346 16.338 1.00 91.19 102 SER A C 1
ATOM 819 O O . SER A 1 102 ? -0.831 11.128 16.191 1.00 91.19 102 SER A O 1
ATOM 821 N N . THR A 1 103 ? -0.040 12.919 17.297 1.00 89.50 103 THR A N 1
ATOM 822 C CA . THR A 1 103 ? 0.533 12.140 18.398 1.00 89.50 103 THR A CA 1
ATOM 823 C C . THR A 1 103 ? -0.568 11.736 19.376 1.00 89.50 103 THR A C 1
ATOM 825 O O . THR A 1 103 ? -1.557 12.450 19.537 1.00 89.50 103 THR A O 1
ATOM 828 N N . VAL A 1 104 ? -0.357 10.641 20.102 1.00 88.56 104 VAL A N 1
ATOM 829 C CA . VAL A 1 104 ? -1.254 10.162 21.167 1.00 88.56 104 VAL A CA 1
ATOM 830 C C . VAL A 1 104 ? -1.442 11.158 22.321 1.00 88.56 104 VAL A C 1
ATOM 832 O O . VAL A 1 104 ? -2.306 10.957 23.167 1.00 88.56 104 VAL A O 1
ATOM 835 N N . LEU A 1 105 ? -0.657 12.244 22.364 1.00 91.94 105 LEU A N 1
ATOM 836 C CA . LEU A 1 105 ? -0.850 13.344 23.316 1.00 91.94 105 LEU A CA 1
ATOM 837 C C . LEU A 1 105 ? -2.134 14.152 23.050 1.00 91.94 105 LEU A C 1
ATOM 839 O O . LEU A 1 105 ? -2.580 14.882 23.934 1.00 91.94 105 LEU A O 1
ATOM 843 N N . TYR A 1 106 ? -2.728 14.032 21.859 1.00 93.88 106 TYR A N 1
ATOM 844 C CA . TYR A 1 106 ? -3.995 14.669 21.504 1.00 93.88 106 TYR A CA 1
ATOM 845 C C . TYR A 1 106 ? -5.081 13.622 21.261 1.00 93.88 106 TYR A C 1
ATOM 847 O O . TYR A 1 106 ? -4.815 12.503 20.826 1.00 93.88 106 TYR A O 1
ATOM 855 N N . LEU A 1 107 ? -6.335 14.001 21.511 1.00 94.06 107 LEU A N 1
ATOM 856 C CA . LEU A 1 107 ? -7.467 13.117 21.256 1.00 94.06 107 LEU A CA 1
ATOM 857 C C . LEU A 1 107 ? -7.728 12.981 19.751 1.00 94.06 107 LEU A C 1
ATOM 859 O O . LEU A 1 107 ? -7.858 13.971 19.030 1.00 94.06 107 LEU A O 1
ATOM 863 N N . ASN A 1 108 ? -7.870 11.737 19.300 1.00 93.56 108 ASN A N 1
ATOM 864 C CA . ASN A 1 108 ? -8.324 11.375 17.964 1.00 93.56 108 ASN A CA 1
ATOM 865 C C . ASN A 1 108 ? -9.156 10.088 18.062 1.00 93.56 108 ASN A C 1
ATOM 867 O O . ASN A 1 108 ? -8.726 9.123 18.684 1.00 93.56 108 ASN A O 1
ATOM 871 N N . HIS A 1 109 ? -10.347 10.065 17.466 1.00 93.06 109 HIS A N 1
ATOM 872 C CA . HIS A 1 109 ? -11.252 8.916 17.570 1.00 93.06 109 HIS A CA 1
ATOM 873 C C . HIS A 1 109 ? -10.760 7.690 16.785 1.00 93.06 109 HIS A C 1
ATOM 875 O O . HIS A 1 109 ? -11.013 6.567 17.203 1.00 93.06 109 HIS A O 1
ATOM 881 N N . ALA A 1 110 ? -10.002 7.873 15.697 1.00 93.12 110 ALA A N 1
ATOM 882 C CA . ALA A 1 110 ? -9.642 6.785 14.788 1.00 93.12 110 ALA A CA 1
ATOM 883 C C . ALA A 1 110 ? -8.855 5.655 15.476 1.00 93.12 110 ALA A C 1
ATOM 885 O O . ALA A 1 110 ? -9.078 4.483 15.178 1.00 93.12 110 ALA A O 1
ATOM 886 N N . ILE A 1 111 ? -7.963 5.991 16.416 1.00 91.31 111 ILE A N 1
ATOM 887 C CA . ILE A 1 111 ? -7.207 4.993 17.188 1.00 91.31 111 ILE A CA 1
ATOM 888 C C . ILE A 1 111 ? -8.097 4.248 18.194 1.00 91.31 111 ILE A C 1
ATOM 890 O O . ILE A 1 111 ? -7.942 3.040 18.362 1.00 91.31 111 ILE A O 1
ATOM 894 N N . ALA A 1 112 ? -9.053 4.939 18.823 1.00 91.50 112 ALA A N 1
ATOM 895 C CA . ALA A 1 112 ? -9.983 4.342 19.780 1.00 91.50 112 ALA A CA 1
ATOM 896 C C . ALA A 1 112 ? -10.977 3.400 19.082 1.00 91.50 112 ALA A C 1
ATOM 898 O O . ALA A 1 112 ? -11.130 2.252 19.499 1.00 91.50 112 ALA A O 1
ATOM 899 N N . ASP A 1 113 ? -11.565 3.841 17.968 1.00 94.25 113 ASP A N 1
ATOM 900 C CA . ASP A 1 113 ? -12.481 3.037 17.154 1.00 94.25 113 ASP A CA 1
ATOM 901 C C . ASP A 1 113 ? -11.773 1.802 16.576 1.00 94.25 113 ASP A C 1
ATOM 903 O O . ASP A 1 113 ? -12.344 0.711 16.507 1.00 94.25 113 ASP A O 1
ATOM 907 N N . PHE A 1 114 ? -10.504 1.944 16.172 1.00 92.00 114 PHE A N 1
ATOM 908 C CA . PHE A 1 114 ? -9.704 0.816 15.699 1.00 92.00 114 PHE A CA 1
ATOM 909 C C . PHE A 1 114 ? -9.412 -0.195 16.814 1.00 92.00 114 PHE A C 1
ATOM 911 O O . PHE A 1 114 ? -9.531 -1.401 16.589 1.00 92.00 114 PHE A O 1
ATOM 918 N N . ALA A 1 115 ? -9.072 0.280 18.014 1.00 91.00 115 ALA A N 1
ATOM 919 C CA . ALA A 1 115 ? -8.857 -0.569 19.180 1.00 91.00 115 ALA A CA 1
ATOM 920 C C . ALA A 1 115 ? -10.132 -1.352 19.547 1.00 91.00 115 ALA A C 1
ATOM 922 O O . ALA A 1 115 ? -10.079 -2.574 19.682 1.00 91.00 115 ALA A O 1
ATOM 923 N N . GLU A 1 116 ? -11.290 -0.688 19.612 1.00 91.38 116 GLU A N 1
ATOM 924 C CA . GLU A 1 116 ? -12.582 -1.353 19.840 1.00 91.38 116 GLU A CA 1
ATOM 925 C C . GLU A 1 116 ? -12.872 -2.402 18.753 1.00 91.38 116 GLU A C 1
ATOM 927 O O . GLU A 1 116 ? -13.252 -3.545 19.043 1.00 91.38 116 GLU A O 1
ATOM 932 N N . ALA A 1 117 ? -12.653 -2.040 17.486 1.00 91.81 117 ALA A N 1
ATOM 933 C CA . ALA A 1 117 ? -12.873 -2.943 16.370 1.00 91.81 117 ALA A CA 1
ATOM 934 C C . ALA A 1 117 ? -12.008 -4.201 16.467 1.00 91.81 117 ALA A C 1
ATOM 936 O O . ALA A 1 117 ? -12.508 -5.302 16.219 1.00 91.81 117 ALA A O 1
ATOM 937 N N . LEU A 1 118 ? -10.741 -4.050 16.849 1.00 90.75 118 LEU A N 1
ATOM 938 C CA . LEU A 1 118 ? -9.806 -5.155 16.992 1.00 90.75 118 LEU A CA 1
ATOM 939 C C . LEU A 1 118 ? -10.183 -6.070 18.165 1.00 90.75 118 LEU A C 1
ATOM 941 O O . LEU A 1 118 ? -10.275 -7.285 17.965 1.00 90.75 118 LEU A O 1
ATOM 945 N N . ALA A 1 119 ? -10.483 -5.501 19.339 1.00 90.62 119 ALA A N 1
ATOM 946 C CA . ALA A 1 119 ? -10.979 -6.247 20.500 1.00 90.62 119 ALA A CA 1
ATOM 947 C C . ALA A 1 119 ? -12.193 -7.112 20.136 1.00 90.62 119 ALA A C 1
ATOM 949 O O . ALA A 1 119 ? -12.252 -8.286 20.487 1.00 90.62 119 ALA A O 1
ATOM 950 N N . SER A 1 120 ? -13.126 -6.568 19.346 1.00 90.50 120 SER A N 1
ATOM 951 C CA . SER A 1 120 ? -14.350 -7.277 18.946 1.00 90.50 120 SER A CA 1
ATOM 952 C C . SER A 1 120 ? -14.133 -8.482 18.013 1.00 90.50 120 SER A C 1
ATOM 954 O O . SER A 1 120 ? -15.078 -9.234 17.753 1.00 90.50 120 SER A O 1
ATOM 956 N N . LYS A 1 121 ? -12.932 -8.642 17.439 1.00 90.00 121 LYS A N 1
ATOM 957 C CA . LYS A 1 121 ? -12.610 -9.689 16.451 1.00 90.00 121 LYS A CA 1
ATOM 958 C C . LYS A 1 121 ? -11.638 -10.741 16.958 1.00 90.00 121 LYS A C 1
ATOM 960 O O . LYS A 1 121 ? -11.620 -11.838 16.401 1.00 90.00 121 LYS A O 1
ATOM 965 N N . LEU A 1 122 ? -10.824 -10.413 17.953 1.00 88.19 122 LEU A N 1
ATOM 966 C CA . LEU A 1 122 ? -9.839 -11.334 18.502 1.00 88.19 122 LEU A CA 1
ATOM 967 C C . LEU A 1 122 ? -10.464 -12.213 19.598 1.00 88.19 122 LEU A C 1
ATOM 969 O O . LEU A 1 122 ? -11.377 -11.774 20.294 1.00 88.19 122 LEU A O 1
ATOM 973 N N . PRO A 1 123 ? -10.011 -13.468 19.749 1.00 84.75 123 PRO A N 1
ATOM 974 C CA . PRO A 1 123 ? -10.502 -14.350 20.800 1.00 84.75 123 PRO A CA 1
ATOM 975 C C . PRO A 1 123 ? -10.049 -13.879 22.192 1.00 84.75 123 PRO A C 1
ATOM 977 O O . PRO A 1 123 ? -8.951 -13.349 22.349 1.00 84.75 123 PRO A O 1
ATOM 980 N N . GLY A 1 124 ? -10.864 -14.157 23.213 1.00 81.00 124 GLY A N 1
ATOM 981 C CA . GLY A 1 124 ? -10.585 -13.815 24.613 1.00 81.00 124 GLY A CA 1
ATOM 982 C C . GLY A 1 124 ? -11.193 -12.481 25.059 1.00 81.00 124 GLY A C 1
ATOM 983 O O . GLY A 1 124 ? -11.943 -11.849 24.325 1.00 81.00 124 GLY A O 1
ATOM 984 N N . ASP A 1 125 ? -10.878 -12.068 26.287 1.00 81.31 125 ASP A N 1
ATOM 985 C CA . ASP A 1 125 ? -11.332 -10.803 26.890 1.00 81.31 125 ASP A CA 1
ATOM 986 C C . ASP A 1 125 ? -10.247 -9.717 26.734 1.00 81.31 125 ASP A C 1
ATOM 988 O O . ASP A 1 125 ? -9.766 -9.136 27.710 1.00 81.31 125 ASP A O 1
ATOM 992 N N . LEU A 1 126 ? -9.760 -9.517 25.499 1.00 78.88 126 LEU A N 1
ATOM 993 C CA . LEU A 1 126 ? -8.734 -8.510 25.211 1.00 78.88 126 LEU A CA 1
ATOM 994 C C . LEU A 1 126 ? -9.295 -7.099 25.444 1.00 78.88 126 LEU A C 1
ATOM 996 O O . LEU A 1 126 ? -10.243 -6.684 24.784 1.00 78.88 126 LEU A O 1
ATOM 1000 N N . LYS A 1 127 ? -8.663 -6.352 26.358 1.00 73.19 127 LYS A N 1
ATOM 1001 C CA . LYS A 1 127 ? -9.067 -4.982 26.740 1.00 73.19 127 LYS A CA 1
ATOM 1002 C C . LYS A 1 127 ? -8.032 -3.908 26.426 1.00 73.19 127 LYS A C 1
ATOM 1004 O O . LYS A 1 127 ? -8.361 -2.728 26.423 1.00 73.19 127 LYS A O 1
ATOM 1009 N N . VAL A 1 128 ? -6.777 -4.301 26.211 1.00 77.56 128 VAL A N 1
ATOM 1010 C CA . VAL A 1 128 ? -5.653 -3.373 26.050 1.00 77.56 128 VAL A CA 1
ATOM 1011 C C . VAL A 1 128 ? -4.966 -3.642 24.722 1.00 77.56 128 VAL A C 1
ATOM 1013 O O . VAL A 1 128 ? -4.538 -4.763 24.449 1.00 77.56 128 VAL A O 1
ATOM 1016 N N . HIS A 1 129 ? -4.841 -2.590 23.916 1.00 76.62 129 HIS A N 1
ATOM 1017 C CA . HIS A 1 129 ? -4.129 -2.607 22.647 1.00 76.62 129 HIS A CA 1
ATOM 1018 C C . HIS A 1 129 ? -2.919 -1.685 22.729 1.00 76.62 129 HIS A C 1
ATOM 1020 O O . HIS A 1 129 ? -3.050 -0.494 23.003 1.00 76.62 129 HIS A O 1
ATOM 1026 N N . PHE A 1 130 ? -1.738 -2.238 22.466 1.00 76.25 130 PHE A N 1
ATOM 1027 C CA . PHE A 1 130 ? -0.519 -1.458 22.306 1.00 76.25 130 PHE A CA 1
ATOM 1028 C C . PHE A 1 130 ? -0.368 -1.105 20.828 1.00 76.25 130 PHE A C 1
ATOM 1030 O O . PHE A 1 130 ? 0.132 -1.905 20.039 1.00 76.25 130 PHE A O 1
ATOM 1037 N N . ALA A 1 131 ? -0.849 0.077 20.451 1.00 68.94 131 ALA A N 1
ATOM 1038 C CA . ALA A 1 131 ? -0.555 0.662 19.152 1.00 68.94 131 ALA A CA 1
ATOM 1039 C C . ALA A 1 131 ? 0.818 1.334 19.241 1.00 68.94 131 ALA A C 1
ATOM 1041 O O . ALA A 1 131 ? 0.993 2.359 19.898 1.00 68.94 131 ALA A O 1
ATOM 1042 N N . ILE A 1 132 ? 1.809 0.688 18.643 1.00 55.28 132 ILE A N 1
ATOM 1043 C CA . ILE A 1 132 ? 3.107 1.288 18.356 1.00 55.28 132 ILE A CA 1
ATOM 1044 C C . ILE A 1 132 ? 2.933 1.892 16.957 1.00 55.28 132 ILE A C 1
ATOM 1046 O O . ILE A 1 132 ? 2.393 1.187 16.108 1.00 55.28 132 ILE A O 1
ATOM 1050 N N . PHE A 1 133 ? 3.371 3.139 16.748 1.00 49.53 133 PHE A N 1
ATOM 1051 C CA . PHE A 1 133 ? 3.219 3.984 15.538 1.00 49.53 133 PHE A CA 1
ATOM 1052 C C . PHE A 1 133 ? 1.953 4.853 15.468 1.00 49.53 133 PHE A C 1
ATOM 1054 O O . PHE A 1 133 ? 0.827 4.321 15.571 1.00 49.53 133 PHE A O 1
#

InterPro domains:
  IPR005814 Aminotransferase class-III [PF00202] (51-129)
  IPR015421 Pyridoxal phosphate-dependent transferase, major domain [G3DSA:3.40.640.10] (85-130)
  IPR015422 Pyridoxal phosphate-dependent transferase, small domain [G3DSA:3.90.1150.10] (50-84)
  IPR015424 Pyridoxal phosphate-dependent transferase [SSF53383] (42-130)

pLDDT: mean 84.93, std 14.28, range [33.53, 97.69]

Foldseek 3Di:
DPPDDPPPDDDPVVVVPDFDDQDPDDDPVVVVVCCVVPHDPVDDDPDPRDFAWDDWDFQWTAGNVRDIDGNPCCVVCPNVRTDPDVVVVVVQVVCVVPPNDDDPVDDDCPVVVVLVVVCVPDDDNDDDDDDDD

Radius of gyration: 19.41 Å; chains: 1; bounding box: 48×31×47 Å

Secondary structure (DSSP, 8-state):
-----------HHHHHT--PPPP-S--HHHHHHHHHHHS-TT---SSSS---EEEEEBTEEEETT--EEE-SSHHHHT-TT-BT-HHHHHHHHHHHTT-S---TTS--HHHHHHHHHHHTTSSS---------

Sequence (133 aa):
MFPGKQHRRYSKTALLQLRPALYTGPTANEVLKKRKEFLSPSTYYFYEKPVNLVHGKMQYVFDDDGHRYLDAFGGIATVGCGHCHPDVVNAVINQTKNLQHSTVLYLNHAIADFAEALASKLPGDLKVHFAIF

Organism: NCBI:txid158383